Protein AF-A0A959XLC1-F1 (afdb_monomer)

Radius of gyration: 16.41 Å; Cα contacts (8 Å, |Δi|>4): 18; ch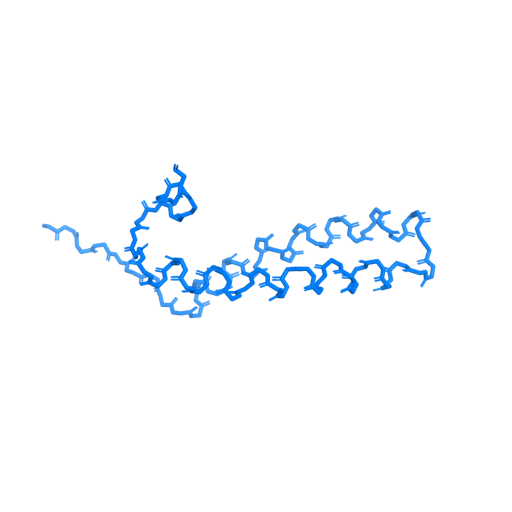ains: 1; bounding box: 34×28×53 Å

Foldseek 3Di:
DDDDDDDDPVVVCVVVVCVVVVVLVVVLVVLCVPVPPCSVVVSVVVVVVVVVCVVVQCVVCVVPVDPPRCNVVD

Structure (mmCIF, N/CA/C/O backbone):
data_AF-A0A959XLC1-F1
#
_entry.id   AF-A0A959XLC1-F1
#
loop_
_atom_site.group_PDB
_atom_site.id
_atom_site.type_symbol
_atom_site.label_atom_id
_atom_site.label_alt_id
_atom_site.label_comp_id
_atom_site.label_asym_id
_atom_site.label_entity_id
_atom_site.label_seq_id
_atom_site.pdbx_PDB_ins_code
_atom_site.Cartn_x
_atom_site.Cartn_y
_atom_site.Cartn_z
_atom_site.occupancy
_atom_site.B_iso_or_equiv
_atom_site.auth_seq_id
_atom_site.auth_comp_id
_atom_site.auth_asym_id
_atom_site.auth_atom_id
_atom_site.pdbx_PDB_model_num
ATOM 1 N N . MET A 1 1 ? -11.513 0.699 36.474 1.00 46.75 1 MET A N 1
ATOM 2 C CA . MET A 1 1 ? -11.752 0.023 35.182 1.00 46.75 1 MET A CA 1
ATOM 3 C C . MET A 1 1 ? -11.353 1.007 34.101 1.00 46.75 1 MET A C 1
ATOM 5 O O . MET A 1 1 ? -12.110 1.933 33.840 1.00 46.75 1 MET A O 1
ATOM 9 N N . ASP A 1 2 ? -10.132 0.890 33.577 1.00 49.94 2 ASP A N 1
ATOM 10 C CA . ASP A 1 2 ? -9.649 1.793 32.529 1.00 49.94 2 ASP A CA 1
ATOM 11 C C . ASP A 1 2 ? -10.496 1.618 31.268 1.00 49.94 2 ASP A C 1
ATOM 13 O O . ASP A 1 2 ? -10.529 0.546 30.660 1.00 49.94 2 ASP A O 1
ATOM 17 N N . SER A 1 3 ? -11.211 2.676 30.883 1.00 65.38 3 SER A N 1
ATOM 18 C CA . SER A 1 3 ? -11.868 2.738 29.581 1.00 65.38 3 SER A CA 1
ATOM 19 C C . SER A 1 3 ? -10.788 2.815 28.511 1.00 65.38 3 SER A C 1
ATOM 21 O O . SER A 1 3 ? -10.127 3.840 28.365 1.00 65.38 3 SER A O 1
ATOM 23 N N . GLN A 1 4 ? -10.606 1.729 27.759 1.00 76.75 4 GLN A N 1
ATOM 24 C CA . GLN A 1 4 ? -9.731 1.713 26.589 1.00 76.75 4 GLN A CA 1
ATOM 25 C C . GLN A 1 4 ? -10.120 2.853 25.640 1.00 76.75 4 GLN A C 1
ATOM 27 O O . GLN A 1 4 ? -11.238 2.902 25.117 1.00 76.75 4 GLN A O 1
ATOM 32 N N . LYS A 1 5 ? -9.195 3.795 25.437 1.00 84.12 5 LYS A N 1
ATOM 33 C CA . LYS A 1 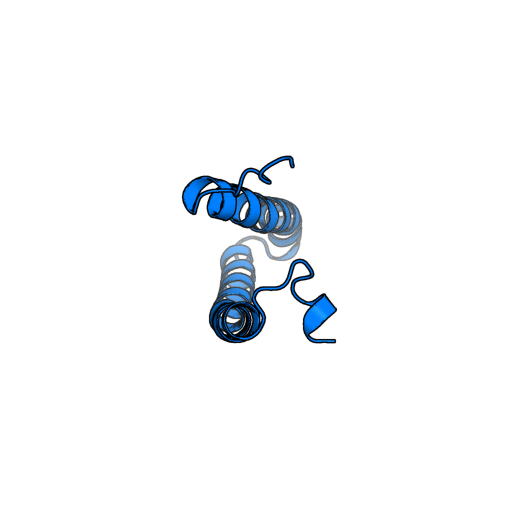5 ? -9.408 4.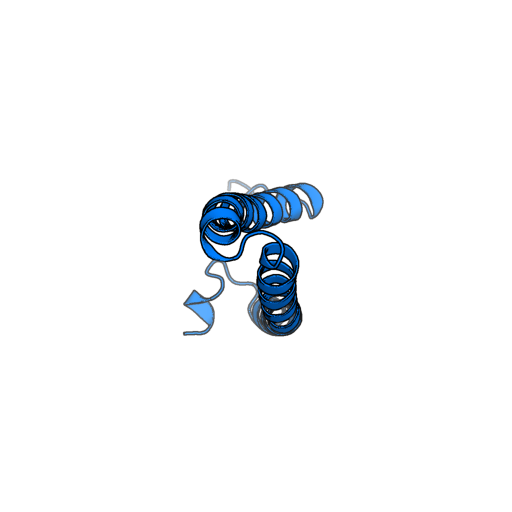953 24.571 1.00 84.12 5 LYS A CA 1
ATOM 34 C C . LYS A 1 5 ? -9.416 4.480 23.118 1.00 84.12 5 LYS A C 1
ATOM 36 O O . LYS A 1 5 ? -8.384 4.092 22.581 1.00 84.12 5 LYS A O 1
ATOM 41 N N . LYS A 1 6 ? -10.589 4.492 22.484 1.00 85.00 6 LYS A N 1
ATOM 42 C CA . LYS A 1 6 ? -10.742 4.082 21.082 1.00 85.00 6 LYS A CA 1
ATOM 43 C C . LYS A 1 6 ? -10.193 5.154 20.141 1.00 85.00 6 LYS A C 1
ATOM 45 O O . LYS A 1 6 ? -10.372 6.349 20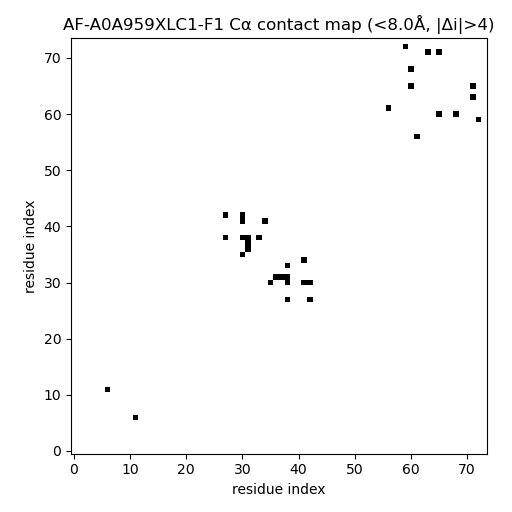.377 1.00 85.00 6 LYS A O 1
ATOM 50 N N . LEU A 1 7 ? -9.556 4.718 19.058 1.00 89.12 7 LEU A N 1
ATOM 51 C CA . LEU A 1 7 ? -9.189 5.599 17.953 1.00 89.12 7 LEU A CA 1
ATOM 52 C C . LEU A 1 7 ? -10.452 6.012 17.188 1.00 89.12 7 LEU A C 1
ATOM 54 O O . LEU A 1 7 ? -11.322 5.187 16.916 1.00 89.12 7 LEU A O 1
ATOM 58 N N . GLY A 1 8 ? -10.542 7.294 16.832 1.00 91.50 8 GLY A N 1
ATOM 59 C CA . GLY A 1 8 ? -11.536 7.771 15.873 1.00 91.50 8 GLY A CA 1
ATOM 60 C C . GLY A 1 8 ? -11.194 7.349 14.440 1.00 91.50 8 GLY A C 1
ATOM 61 O O . GLY A 1 8 ? -10.100 6.863 14.157 1.00 91.50 8 GLY A O 1
ATOM 62 N N . GLN A 1 9 ? -12.108 7.602 13.506 1.00 91.19 9 GLN A N 1
ATOM 63 C CA . GLN A 1 9 ? -11.944 7.214 12.101 1.00 91.19 9 GLN A CA 1
ATOM 64 C C . GLN A 1 9 ? -10.713 7.848 11.432 1.00 91.19 9 GLN A C 1
ATOM 66 O O . GLN A 1 9 ? -9.980 7.159 10.726 1.00 91.19 9 GLN A O 1
ATOM 71 N N . LEU A 1 10 ? -10.461 9.141 11.663 1.00 95.00 10 LEU A N 1
ATOM 72 C CA . LEU A 1 10 ? -9.321 9.857 11.076 1.00 95.00 10 LEU A CA 1
ATOM 73 C C . LEU A 1 10 ? -7.961 9.283 11.507 1.00 95.00 10 LEU A C 1
ATOM 75 O O . LEU A 1 10 ? -7.197 8.902 10.621 1.00 95.00 10 LEU A O 1
ATOM 79 N N . PRO A 1 11 ? -7.640 9.152 12.812 1.00 94.44 11 PRO A N 1
ATOM 80 C CA . PRO A 1 11 ? -6.363 8.571 13.216 1.00 94.44 11 PRO A CA 1
ATOM 81 C C . PRO A 1 11 ? -6.237 7.094 12.816 1.00 94.44 11 PRO A C 1
ATOM 83 O O . PRO A 1 11 ? -5.157 6.681 12.409 1.00 94.44 11 PRO A O 1
ATOM 86 N N . ALA A 1 12 ? -7.325 6.312 12.838 1.00 91.88 12 ALA A N 1
ATOM 87 C CA . ALA A 1 12 ? -7.301 4.930 12.348 1.00 91.88 12 ALA A CA 1
ATOM 88 C C . ALA A 1 12 ? -6.976 4.851 10.841 1.00 91.88 12 ALA A C 1
ATOM 90 O O . ALA A 1 12 ? -6.149 4.042 10.421 1.00 91.88 12 ALA A O 1
ATOM 91 N N . THR A 1 13 ? -7.571 5.738 10.036 1.00 93.38 13 THR A N 1
ATOM 92 C CA . THR A 1 13 ? -7.301 5.836 8.592 1.00 93.38 13 THR A CA 1
ATOM 93 C C . THR A 1 13 ? -5.877 6.313 8.326 1.00 93.38 13 THR A C 1
ATOM 95 O O . THR A 1 13 ? -5.224 5.790 7.432 1.00 93.38 13 THR A O 1
ATOM 98 N N . ALA A 1 14 ? -5.370 7.269 9.108 1.00 95.69 14 ALA A N 1
ATOM 99 C CA . ALA A 1 14 ? -4.010 7.778 8.964 1.00 95.69 14 ALA A CA 1
ATOM 100 C C . ALA A 1 14 ? -2.954 6.703 9.259 1.00 95.69 14 ALA A C 1
ATOM 102 O O . ALA A 1 14 ? -1.993 6.581 8.507 1.00 95.69 14 ALA A O 1
ATOM 103 N N . ILE A 1 15 ? -3.149 5.889 10.303 1.00 94.38 15 ILE A N 1
ATOM 104 C CA . ILE A 1 15 ? -2.237 4.785 10.639 1.00 94.38 15 ILE A CA 1
ATOM 105 C C . ILE A 1 15 ? -2.214 3.747 9.512 1.00 94.38 15 ILE A C 1
ATOM 107 O O . ILE A 1 15 ? -1.146 3.428 8.996 1.00 94.38 15 ILE A O 1
ATOM 111 N N . CYS A 1 16 ? -3.387 3.268 9.086 1.00 91.94 16 CYS A N 1
ATOM 112 C CA . CYS A 1 16 ? -3.492 2.284 8.006 1.00 91.94 16 CYS A CA 1
ATOM 113 C C . CYS A 1 16 ? -2.965 2.834 6.669 1.00 91.94 16 CYS A C 1
ATOM 115 O O . CYS A 1 16 ? -2.223 2.158 5.959 1.00 91.94 16 CYS A O 1
ATOM 117 N N . GLY A 1 17 ? -3.298 4.084 6.341 1.00 92.31 17 GLY A N 1
ATOM 118 C CA . GLY A 1 17 ? -2.829 4.750 5.131 1.00 92.31 17 GLY A CA 1
ATOM 119 C C . GLY A 1 17 ? -1.314 4.928 5.115 1.00 92.31 17 GLY A C 1
ATOM 120 O O . GLY A 1 17 ? -0.693 4.703 4.078 1.00 92.31 17 GLY A O 1
ATOM 121 N N . ASN A 1 18 ? -0.709 5.276 6.252 1.00 95.69 18 ASN A N 1
ATOM 122 C CA . ASN A 1 18 ? 0.741 5.374 6.379 1.00 95.69 18 ASN A CA 1
ATOM 123 C C . ASN A 1 18 ? 1.429 4.014 6.188 1.00 95.69 18 ASN A C 1
ATOM 125 O O . ASN A 1 18 ? 2.437 3.948 5.494 1.00 95.69 18 ASN A O 1
ATOM 129 N N . ASP A 1 19 ? 0.873 2.937 6.743 1.00 93.31 19 ASP A N 1
ATOM 130 C CA . ASP A 1 19 ? 1.428 1.581 6.624 1.00 93.31 19 ASP A CA 1
ATOM 131 C C . ASP A 1 19 ? 1.476 1.093 5.161 1.00 93.31 19 ASP A C 1
ATOM 133 O O . ASP A 1 19 ? 2.524 0.677 4.651 1.00 93.31 19 ASP A O 1
ATOM 137 N N . ILE A 1 20 ? 0.363 1.267 4.438 1.00 91.12 20 ILE A N 1
ATOM 138 C CA . ILE A 1 20 ? 0.265 0.934 3.009 1.00 91.12 20 ILE A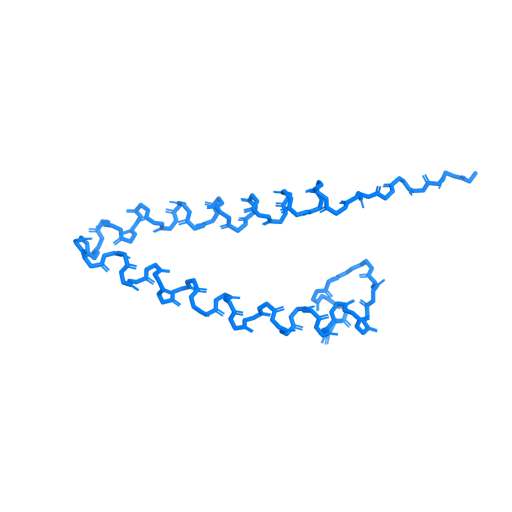 CA 1
ATOM 139 C C . ILE A 1 20 ? 1.178 1.845 2.179 1.00 91.12 20 ILE A C 1
ATOM 141 O O . ILE A 1 20 ? 1.954 1.369 1.351 1.00 91.12 20 ILE A O 1
ATOM 145 N N . THR A 1 21 ? 1.106 3.160 2.401 1.00 91.00 21 THR A N 1
ATOM 146 C CA . THR A 1 21 ? 1.844 4.142 1.591 1.00 91.00 21 THR A CA 1
ATOM 147 C C . THR A 1 21 ? 3.349 4.003 1.781 1.00 91.00 21 THR A C 1
ATOM 149 O O . THR A 1 21 ? 4.083 4.047 0.798 1.00 91.00 21 THR A O 1
ATOM 152 N N . SER A 1 22 ? 3.819 3.782 3.011 1.00 91.44 22 SER A N 1
ATOM 153 C CA . SER A 1 22 ? 5.236 3.551 3.306 1.00 91.44 22 SER A CA 1
ATOM 154 C C . SER A 1 22 ? 5.771 2.337 2.537 1.00 91.44 22 SER A C 1
ATOM 156 O O . SER A 1 22 ? 6.784 2.434 1.840 1.00 91.44 22 SER A O 1
ATOM 158 N N . SER A 1 23 ? 5.027 1.225 2.559 1.00 91.81 23 SER A N 1
ATOM 159 C CA . SER A 1 23 ? 5.375 0.009 1.816 1.00 91.81 23 SER A CA 1
ATOM 160 C C . SER A 1 23 ? 5.398 0.245 0.299 1.00 91.81 23 SER A C 1
ATOM 162 O O . SER A 1 23 ? 6.346 -0.149 -0.383 1.00 91.81 23 SER A O 1
ATOM 164 N N . CYS A 1 24 ? 4.396 0.943 -0.247 1.00 89.00 24 CYS A N 1
ATOM 165 C CA . CYS A 1 24 ? 4.345 1.266 -1.673 1.00 89.00 24 CYS A CA 1
ATOM 166 C C . CYS A 1 24 ? 5.464 2.220 -2.103 1.00 89.00 24 CYS A C 1
ATOM 168 O O . CYS A 1 24 ? 6.053 1.993 -3.156 1.00 89.00 24 CYS A O 1
ATOM 170 N N . LEU A 1 25 ? 5.785 3.260 -1.328 1.00 89.62 25 LEU A N 1
ATOM 171 C CA . LEU A 1 25 ? 6.866 4.202 -1.647 1.00 89.62 25 LEU A CA 1
ATOM 172 C C . LEU A 1 25 ? 8.229 3.504 -1.670 1.00 89.62 25 LEU A C 1
ATOM 174 O O . LEU A 1 25 ? 9.018 3.745 -2.586 1.00 89.62 25 LEU A O 1
ATOM 178 N N . TYR A 1 26 ? 8.474 2.590 -0.726 1.00 89.44 26 TYR A N 1
ATOM 179 C CA . TYR A 1 26 ? 9.679 1.762 -0.718 1.00 89.44 26 TYR A CA 1
ATOM 180 C C . TYR A 1 26 ? 9.792 0.908 -1.991 1.00 89.44 26 TYR A C 1
ATOM 182 O O . TYR A 1 26 ? 10.804 0.944 -2.692 1.00 89.44 26 TYR A O 1
ATOM 190 N N . VAL A 1 27 ? 8.720 0.195 -2.350 1.00 91.94 27 VAL A N 1
ATOM 191 C CA . VAL A 1 27 ? 8.683 -0.654 -3.553 1.00 91.94 27 VAL A CA 1
ATOM 192 C C . VAL A 1 27 ? 8.712 0.171 -4.845 1.00 91.94 27 VAL A C 1
ATOM 194 O O . VAL A 1 27 ? 9.266 -0.274 -5.850 1.00 91.94 27 VAL A O 1
ATOM 197 N N . SER A 1 28 ? 8.171 1.389 -4.839 1.00 90.69 28 SER A N 1
ATOM 198 C CA . SER A 1 28 ? 8.134 2.272 -6.012 1.00 90.69 28 SER A CA 1
ATOM 199 C C . SER A 1 28 ? 9.534 2.632 -6.498 1.00 90.69 28 SER A C 1
ATOM 201 O O . SER A 1 28 ? 9.774 2.595 -7.702 1.00 90.69 28 SER A O 1
ATOM 203 N N . ALA A 1 29 ? 10.478 2.899 -5.590 1.00 91.12 29 ALA A N 1
ATOM 204 C CA . ALA A 1 29 ? 11.868 3.178 -5.955 1.00 91.12 29 ALA A CA 1
ATOM 205 C C . ALA A 1 29 ? 12.519 1.990 -6.687 1.00 91.12 29 ALA A C 1
ATOM 207 O O . ALA A 1 29 ? 13.127 2.165 -7.743 1.00 91.12 29 ALA A O 1
ATOM 208 N N . LEU A 1 30 ? 12.321 0.770 -6.174 1.00 92.88 30 LEU A N 1
ATOM 209 C CA . LEU A 1 30 ? 12.793 -0.459 -6.821 1.00 92.88 30 LEU A CA 1
ATOM 210 C C . LEU A 1 30 ? 12.108 -0.680 -8.178 1.00 92.88 30 LEU A C 1
ATOM 212 O O . LEU A 1 30 ? 12.760 -1.026 -9.161 1.00 92.88 30 LEU A O 1
ATOM 216 N N . THR A 1 31 ? 10.800 -0.433 -8.250 1.00 94.00 31 THR A N 1
ATOM 217 C CA . THR A 1 31 ? 9.998 -0.605 -9.470 1.00 94.00 31 THR A CA 1
ATOM 218 C C . THR A 1 31 ? 10.446 0.351 -10.573 1.00 94.00 31 THR A C 1
ATOM 220 O O . THR A 1 31 ? 10.571 -0.065 -11.720 1.00 94.00 31 THR A O 1
ATOM 223 N N . ILE A 1 32 ? 10.753 1.608 -10.237 1.00 93.88 32 ILE A N 1
ATOM 224 C CA . ILE A 1 32 ? 11.322 2.584 -11.178 1.00 93.88 32 ILE A CA 1
ATOM 225 C C . ILE A 1 32 ? 12.685 2.110 -11.691 1.00 93.88 32 ILE A C 1
ATOM 227 O O . ILE A 1 32 ? 12.942 2.215 -12.889 1.00 93.88 32 ILE A O 1
ATOM 231 N N . GLY A 1 33 ? 13.522 1.537 -10.819 1.00 93.25 33 GLY A N 1
ATOM 232 C CA . GLY A 1 33 ? 14.829 0.997 -11.199 1.00 93.25 33 GLY A CA 1
ATOM 233 C C . GLY A 1 33 ? 14.761 -0.092 -12.276 1.00 93.25 33 GLY A C 1
ATOM 234 O O . GLY A 1 33 ? 15.594 -0.101 -13.177 1.00 93.25 33 GLY A O 1
ATOM 235 N N . TYR A 1 34 ? 13.758 -0.976 -12.223 1.00 92.69 34 TYR A N 1
ATOM 236 C CA . TYR A 1 34 ? 13.608 -2.073 -13.190 1.00 92.69 34 TYR A CA 1
ATOM 237 C C . TYR A 1 34 ? 12.709 -1.742 -14.390 1.00 92.69 34 TYR A C 1
ATOM 239 O O . TYR A 1 34 ? 13.019 -2.128 -15.513 1.00 92.69 34 TYR A O 1
ATOM 247 N N . ALA A 1 35 ? 11.582 -1.061 -14.171 1.00 91.12 35 ALA A N 1
ATOM 248 C CA . ALA A 1 35 ? 10.559 -0.828 -15.195 1.00 91.12 35 ALA A CA 1
ATOM 249 C C . ALA A 1 35 ? 10.697 0.530 -15.908 1.00 91.12 35 ALA A C 1
ATOM 251 O O . ALA A 1 35 ? 10.028 0.765 -16.920 1.00 91.12 35 ALA A O 1
ATOM 252 N N . GLY A 1 36 ? 11.538 1.436 -15.396 1.00 91.62 36 GLY A N 1
ATOM 253 C CA . GLY A 1 36 ? 11.757 2.763 -15.967 1.00 91.62 36 GLY A CA 1
ATOM 254 C C . GLY A 1 36 ? 10.446 3.526 -16.172 1.00 91.62 36 GLY A C 1
ATOM 255 O O . GLY A 1 36 ? 9.627 3.645 -15.260 1.00 91.62 36 GLY A O 1
ATOM 256 N N . ALA A 1 37 ? 10.215 4.006 -17.396 1.00 91.62 37 ALA A N 1
ATOM 257 C CA . ALA A 1 37 ? 9.011 4.758 -17.756 1.00 91.62 37 ALA A CA 1
ATOM 258 C C . ALA A 1 37 ? 7.699 3.974 -17.564 1.00 91.62 37 ALA A C 1
ATOM 260 O O . ALA A 1 37 ? 6.647 4.589 -17.424 1.00 91.62 37 ALA A O 1
ATOM 261 N N . TRP A 1 38 ? 7.739 2.639 -17.519 1.00 93.00 38 TRP A N 1
ATOM 262 C CA . TRP A 1 38 ? 6.555 1.793 -17.331 1.00 93.00 38 TRP A CA 1
ATOM 263 C C . TRP A 1 38 ? 6.213 1.528 -15.859 1.00 93.00 38 TRP A C 1
ATOM 265 O O . TRP A 1 38 ? 5.215 0.867 -15.570 1.00 93.00 38 TRP A O 1
ATOM 275 N N . ALA A 1 39 ? 6.990 2.064 -14.912 1.00 93.44 39 ALA A N 1
ATOM 276 C CA . ALA A 1 39 ? 6.771 1.851 -13.483 1.00 93.44 39 ALA A CA 1
ATOM 277 C C . ALA A 1 39 ? 5.371 2.275 -13.013 1.00 93.44 39 ALA A C 1
ATOM 279 O O . ALA A 1 39 ? 4.776 1.594 -12.183 1.00 93.44 39 ALA A O 1
ATOM 280 N N . PHE A 1 40 ? 4.800 3.345 -13.578 1.00 91.00 40 PHE A N 1
ATOM 281 C CA . PHE A 1 40 ? 3.446 3.780 -13.219 1.00 91.00 40 PHE A CA 1
ATOM 282 C C . PHE A 1 40 ? 2.380 2.732 -13.571 1.00 91.00 40 PHE A C 1
ATOM 284 O O . PHE A 1 40 ? 1.411 2.594 -12.833 1.00 91.00 40 PHE A O 1
ATOM 291 N N . VAL A 1 41 ? 2.563 1.962 -14.652 1.00 94.19 41 VAL A N 1
ATOM 292 C CA . VAL A 1 41 ? 1.639 0.882 -15.034 1.00 94.19 41 VAL A CA 1
ATOM 293 C C . VAL A 1 41 ? 1.724 -0.262 -14.031 1.00 94.19 41 VAL A C 1
ATOM 295 O O . VAL A 1 41 ? 0.695 -0.753 -13.572 1.00 94.19 41 VAL A O 1
ATOM 298 N N . ALA A 1 42 ? 2.940 -0.648 -13.636 1.00 92.12 42 ALA A N 1
ATOM 299 C CA . ALA A 1 42 ? 3.148 -1.670 -12.614 1.00 92.12 42 ALA A CA 1
ATOM 300 C C . ALA A 1 42 ? 2.531 -1.256 -11.264 1.00 92.12 42 ALA A C 1
ATOM 302 O O . ALA A 1 42 ? 1.803 -2.034 -10.647 1.00 92.12 42 ALA A O 1
ATOM 303 N N . LEU A 1 43 ? 2.747 -0.007 -10.838 1.00 91.94 43 LEU A N 1
ATOM 304 C CA . LEU A 1 43 ? 2.171 0.535 -9.605 1.00 91.9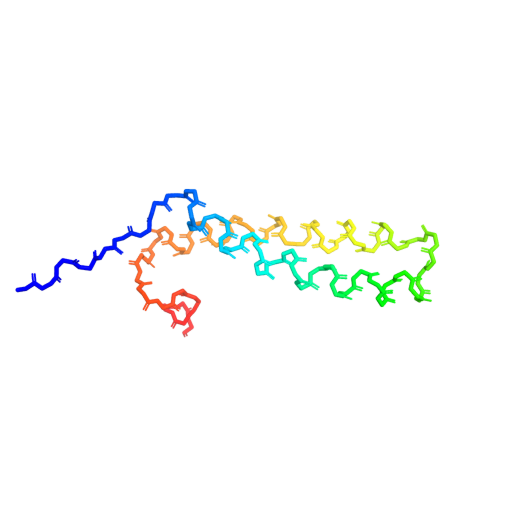4 43 LEU A CA 1
ATOM 305 C C . LEU A 1 43 ? 0.643 0.666 -9.682 1.00 91.94 43 LEU A C 1
ATOM 307 O O . LEU A 1 43 ? -0.041 0.368 -8.703 1.00 91.94 43 LEU A O 1
ATOM 311 N N . ALA A 1 44 ? 0.091 1.045 -10.838 1.00 93.19 44 ALA A N 1
ATOM 312 C CA . ALA A 1 44 ? -1.354 1.091 -11.057 1.00 93.19 44 ALA A CA 1
ATOM 313 C C . ALA A 1 44 ? -1.995 -0.302 -10.958 1.00 93.19 44 ALA A C 1
ATOM 315 O O . ALA A 1 44 ? -3.078 -0.436 -10.389 1.00 93.19 44 ALA A O 1
ATOM 316 N N . LEU A 1 45 ? -1.318 -1.345 -11.447 1.00 93.69 45 LEU A N 1
ATOM 317 C CA . LEU A 1 45 ? -1.780 -2.729 -11.326 1.00 93.69 45 LEU A CA 1
ATOM 318 C C . LEU A 1 45 ? -1.823 -3.161 -9.853 1.00 93.69 45 LEU A C 1
ATOM 320 O O . LEU A 1 45 ? -2.852 -3.651 -9.390 1.00 93.69 45 LEU A O 1
ATOM 324 N N . VAL A 1 46 ? -0.757 -2.900 -9.087 1.00 92.06 46 VAL A N 1
ATOM 325 C CA . VAL A 1 46 ? -0.723 -3.167 -7.636 1.00 92.06 46 VAL A CA 1
ATOM 326 C C . VAL A 1 46 ? -1.846 -2.422 -6.911 1.00 92.06 46 VAL A C 1
ATOM 328 O O . VAL A 1 46 ? -2.581 -3.030 -6.134 1.00 92.06 46 VAL A O 1
ATOM 331 N N . ALA A 1 47 ? -2.037 -1.131 -7.202 1.00 91.38 47 ALA A N 1
ATOM 332 C CA . ALA A 1 47 ? -3.128 -0.344 -6.630 1.00 91.38 47 ALA A CA 1
ATOM 333 C C . ALA A 1 47 ? -4.508 -0.934 -6.972 1.00 91.38 47 ALA A C 1
ATOM 335 O O . ALA A 1 47 ? -5.379 -1.002 -6.105 1.00 91.38 47 ALA A O 1
ATOM 336 N N . GLY A 1 48 ? -4.695 -1.418 -8.204 1.00 93.06 48 GLY A N 1
ATOM 337 C CA . GLY A 1 48 ? -5.906 -2.118 -8.630 1.00 93.06 48 GLY A CA 1
ATOM 338 C C . GLY A 1 48 ? -6.168 -3.391 -7.823 1.00 93.06 48 GLY A C 1
ATOM 339 O O . GLY A 1 48 ? -7.286 -3.605 -7.361 1.00 93.06 48 GLY A O 1
ATOM 340 N N . VAL A 1 49 ? -5.138 -4.202 -7.574 1.00 92.06 49 VAL A N 1
ATOM 341 C CA . VAL A 1 49 ? -5.252 -5.408 -6.737 1.00 92.06 49 VAL A CA 1
ATOM 342 C C . VAL A 1 49 ? -5.639 -5.042 -5.302 1.00 92.06 49 VAL A C 1
ATOM 344 O O . VAL A 1 49 ? -6.609 -5.589 -4.777 1.00 92.06 49 VAL A O 1
ATOM 347 N N . LEU A 1 50 ? -4.957 -4.073 -4.682 1.00 90.00 50 LEU A N 1
ATOM 348 C CA . LEU A 1 50 ? -5.291 -3.602 -3.329 1.00 90.00 50 LEU A CA 1
ATOM 349 C C . LEU A 1 50 ? -6.726 -3.055 -3.247 1.00 90.00 50 LEU A C 1
ATOM 351 O O . LEU A 1 50 ? -7.425 -3.271 -2.254 1.00 90.00 50 LEU A O 1
ATOM 355 N N . PHE A 1 51 ? -7.196 -2.389 -4.303 1.00 90.44 51 PHE A N 1
ATOM 356 C CA . PHE A 1 51 ? -8.567 -1.895 -4.386 1.00 90.44 51 PHE A CA 1
ATOM 357 C C . PHE A 1 51 ? -9.604 -3.028 -4.390 1.00 90.44 51 PHE A C 1
ATOM 359 O O . PHE A 1 51 ? -10.641 -2.895 -3.741 1.00 90.44 51 PHE A O 1
ATOM 366 N N . LEU A 1 52 ? -9.332 -4.157 -5.051 1.00 90.69 52 LEU A N 1
ATOM 367 C CA . LEU A 1 52 ? -10.219 -5.326 -5.003 1.00 90.69 52 LEU A CA 1
ATOM 368 C C . LEU A 1 52 ? -10.302 -5.907 -3.582 1.00 90.69 52 LEU A C 1
ATOM 370 O O . LEU A 1 52 ? -11.394 -6.221 -3.102 1.00 90.69 52 LEU A O 1
ATOM 374 N N . PHE A 1 53 ? -9.175 -5.959 -2.864 1.00 87.56 53 PHE A N 1
ATOM 375 C CA . PHE A 1 53 ? -9.130 -6.439 -1.479 1.00 87.56 53 PHE A CA 1
ATOM 376 C C . PHE A 1 53 ? -9.909 -5.562 -0.492 1.00 87.56 53 PHE A C 1
ATOM 378 O O . PHE A 1 53 ? -10.434 -6.080 0.494 1.00 87.56 53 PHE A O 1
ATOM 385 N N . ARG A 1 54 ? -10.059 -4.256 -0.752 1.00 87.50 54 ARG A N 1
ATOM 386 C CA . ARG A 1 54 ? -10.818 -3.328 0.111 1.00 87.50 54 ARG A CA 1
ATOM 387 C C . ARG A 1 54 ? -12.216 -3.846 0.457 1.00 87.50 54 ARG A C 1
ATOM 389 O O . ARG A 1 54 ? -12.655 -3.696 1.594 1.00 87.50 54 ARG A O 1
ATOM 396 N N . ARG A 1 55 ? -12.928 -4.424 -0.518 1.00 83.00 55 ARG A N 1
ATOM 397 C CA . ARG A 1 55 ? -14.278 -4.969 -0.299 1.00 83.00 55 ARG A CA 1
ATOM 398 C C . ARG A 1 55 ? -14.247 -6.156 0.655 1.00 83.00 55 ARG A C 1
ATOM 400 O O . ARG A 1 55 ? -15.038 -6.189 1.586 1.00 83.00 55 ARG A O 1
ATOM 407 N N . ILE A 1 56 ? -13.294 -7.060 0.463 1.00 86.19 56 ILE A N 1
ATOM 408 C CA . ILE A 1 56 ? -13.128 -8.257 1.289 1.00 86.19 56 ILE A CA 1
ATOM 409 C C . ILE A 1 56 ? -12.847 -7.862 2.744 1.00 86.19 56 ILE A C 1
ATOM 411 O O . ILE A 1 56 ? -13.536 -8.334 3.642 1.00 86.19 56 ILE A O 1
ATOM 415 N N . TYR A 1 57 ? -11.914 -6.933 2.988 1.00 83.88 57 TYR A N 1
ATOM 416 C CA . TYR A 1 57 ? -11.648 -6.433 4.343 1.00 83.88 57 TYR A CA 1
ATOM 417 C C . TYR A 1 57 ? -12.875 -5.774 4.983 1.00 83.88 57 TYR A C 1
ATOM 419 O O . TYR A 1 57 ? -13.099 -5.952 6.176 1.00 83.88 57 TYR A O 1
ATOM 427 N N . GLY A 1 58 ? -13.680 -5.040 4.208 1.00 83.38 58 GLY A N 1
ATOM 428 C CA . GLY A 1 58 ? -14.911 -4.422 4.704 1.00 83.38 58 GLY A CA 1
ATOM 429 C C . GLY A 1 58 ? -15.946 -5.442 5.185 1.00 83.38 58 GLY A C 1
ATOM 430 O O . GLY A 1 58 ? -16.467 -5.299 6.288 1.00 83.38 58 GLY A O 1
ATOM 431 N N . 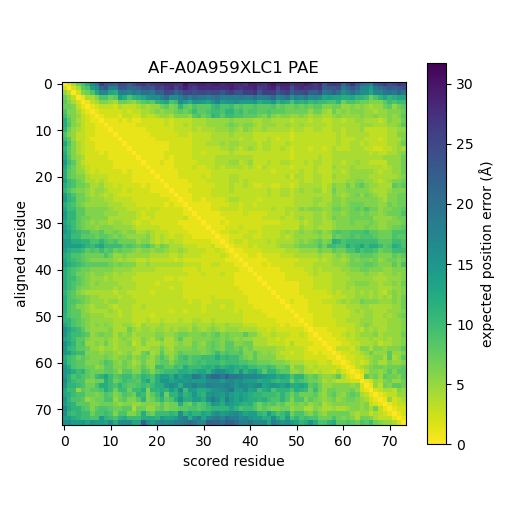GLU A 1 59 ? -16.201 -6.483 4.392 1.00 84.81 59 GLU A N 1
ATOM 432 C CA . GLU A 1 59 ? -17.152 -7.549 4.746 1.00 84.81 59 GLU A CA 1
ATOM 433 C C . GLU A 1 59 ? -16.658 -8.361 5.953 1.00 84.81 59 GLU A C 1
ATOM 435 O O . GLU A 1 59 ? -17.393 -8.597 6.909 1.00 84.81 59 GLU A O 1
ATOM 440 N N . VAL A 1 60 ? -15.379 -8.738 5.944 1.00 82.62 60 VAL A N 1
ATOM 441 C CA . VAL A 1 60 ? -14.780 -9.607 6.962 1.00 82.62 60 VAL A CA 1
ATOM 442 C C . VAL A 1 60 ? -14.638 -8.898 8.314 1.00 82.62 60 VAL A C 1
ATOM 444 O O . VAL A 1 60 ? -15.039 -9.441 9.342 1.00 82.62 60 VAL A O 1
ATOM 447 N N . VAL A 1 61 ? -14.109 -7.669 8.332 1.00 79.06 61 VAL A N 1
ATOM 448 C CA . VAL A 1 61 ? -13.951 -6.884 9.572 1.00 79.06 61 VAL A CA 1
ATOM 449 C C . VAL A 1 61 ? -15.306 -6.391 10.090 1.00 79.06 61 VAL A C 1
ATOM 451 O O . VAL A 1 61 ? -15.484 -6.244 11.298 1.00 79.06 61 VAL A O 1
ATOM 454 N N . GLY A 1 62 ? -16.276 -6.172 9.195 1.00 77.56 62 GLY A N 1
ATOM 455 C CA . GLY A 1 62 ? -17.656 -5.863 9.566 1.00 77.56 62 GLY A CA 1
ATOM 456 C C . GLY A 1 62 ? -18.369 -7.038 10.240 1.00 77.56 62 GLY A C 1
ATOM 457 O O . GLY A 1 62 ? -19.082 -6.832 11.221 1.00 77.56 62 GLY A O 1
ATOM 458 N N . ALA A 1 63 ? -18.150 -8.264 9.757 1.00 79.19 63 ALA A N 1
ATOM 459 C CA . ALA A 1 63 ? -18.748 -9.473 10.322 1.00 79.19 63 ALA A CA 1
ATOM 460 C C . ALA A 1 63 ? -18.109 -9.901 11.657 1.00 79.19 63 ALA A C 1
ATOM 462 O O . ALA A 1 63 ? -18.807 -10.412 12.534 1.00 79.19 63 ALA A O 1
ATOM 463 N N . LEU A 1 64 ? -16.800 -9.681 11.833 1.00 78.25 64 LEU A N 1
ATOM 464 C CA . LEU A 1 64 ? -16.044 -10.060 13.033 1.00 78.25 64 LEU A CA 1
ATOM 465 C C . LEU A 1 64 ? -15.233 -8.869 13.583 1.00 78.25 64 LEU A C 1
ATOM 467 O O . LEU A 1 64 ? -14.016 -8.806 13.385 1.00 78.25 64 LEU A O 1
ATOM 471 N N . PRO A 1 65 ? -15.867 -7.933 14.322 1.00 74.00 65 PRO A N 1
ATOM 472 C CA . PRO A 1 65 ? -15.216 -6.745 14.881 1.00 74.00 65 PRO A CA 1
ATOM 473 C C . PRO A 1 65 ? -14.409 -7.083 16.149 1.00 74.00 65 PRO A C 1
ATOM 475 O O . PRO A 1 65 ? -14.634 -6.543 17.234 1.00 74.00 65 PRO A O 1
ATOM 478 N N . LEU A 1 66 ? -13.478 -8.024 16.018 1.00 79.44 66 LEU A N 1
ATOM 479 C CA . LEU A 1 66 ? -12.609 -8.527 17.074 1.00 79.44 66 LEU A CA 1
ATOM 480 C C . LEU A 1 66 ? -11.193 -7.957 16.912 1.00 79.44 66 LEU A C 1
ATOM 482 O O . LEU A 1 66 ? -10.689 -7.773 15.800 1.00 79.44 66 LEU A O 1
ATOM 486 N N . ASN A 1 67 ? -10.519 -7.722 18.040 1.00 76.44 67 ASN A N 1
ATOM 487 C CA . ASN A 1 67 ? -9.117 -7.303 18.067 1.00 76.44 67 ASN A CA 1
ATOM 488 C C . ASN A 1 67 ? -8.228 -8.485 17.647 1.00 76.44 67 ASN A C 1
ATOM 490 O O . ASN A 1 67 ? -7.847 -9.304 18.474 1.00 76.44 67 ASN A O 1
ATOM 494 N N . GLY A 1 68 ? -7.961 -8.601 16.349 1.00 78.94 68 GLY A N 1
ATOM 495 C CA . GLY A 1 68 ? -7.165 -9.684 15.755 1.00 78.94 68 GLY A CA 1
ATOM 496 C C . GLY A 1 68 ? -7.109 -9.628 14.226 1.00 78.94 68 GLY A C 1
ATOM 497 O O . GLY A 1 68 ? -6.237 -10.242 13.620 1.00 78.94 68 GLY A O 1
ATOM 498 N N . GLY A 1 69 ? -7.976 -8.831 13.586 1.00 80.81 69 GLY A N 1
ATOM 499 C CA . GLY A 1 69 ? -7.933 -8.622 12.137 1.00 80.81 69 GLY A CA 1
ATOM 500 C C . GLY A 1 69 ? -8.024 -9.948 11.381 1.00 80.81 69 GLY A C 1
ATOM 501 O O . GLY A 1 69 ? -8.890 -10.766 11.678 1.00 80.81 69 GLY A O 1
ATOM 502 N N . ALA A 1 70 ? -7.105 -10.179 10.443 1.00 77.50 70 ALA A N 1
ATOM 503 C CA . ALA A 1 70 ? -7.061 -11.415 9.660 1.00 77.50 70 ALA A CA 1
ATOM 504 C C . ALA A 1 70 ? -6.859 -12.690 10.506 1.00 77.50 70 ALA A C 1
ATOM 506 O O . ALA A 1 70 ? -7.313 -13.750 10.092 1.00 77.50 70 ALA A O 1
ATOM 507 N N . TYR A 1 71 ? -6.258 -12.605 11.702 1.00 80.19 71 TYR A N 1
ATOM 508 C CA . TYR A 1 71 ? -6.082 -13.768 12.585 1.00 80.19 71 TYR A CA 1
ATOM 509 C C . TYR A 1 71 ? -7.401 -14.314 13.145 1.00 80.19 71 TYR A C 1
ATOM 511 O O . TYR A 1 71 ? -7.439 -15.453 13.583 1.00 80.19 71 TYR A O 1
ATOM 519 N N . ASN A 1 72 ? -8.484 -13.529 13.121 1.00 76.56 72 ASN A N 1
ATOM 520 C CA .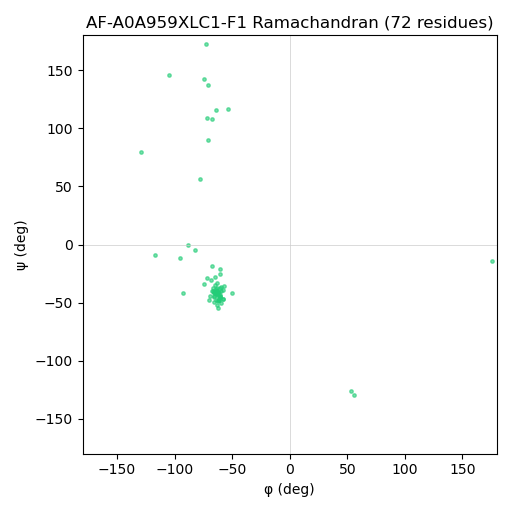 ASN A 1 72 ? -9.814 -14.008 13.520 1.00 76.56 72 ASN A CA 1
ATOM 521 C C . ASN A 1 72 ? -10.545 -14.759 12.395 1.00 76.56 72 ASN A C 1
ATOM 523 O O . ASN A 1 72 ? -11.668 -15.212 12.594 1.00 76.56 72 ASN A O 1
ATOM 527 N N . VAL A 1 73 ? -9.950 -14.801 11.203 1.00 67.75 73 VAL A N 1
ATOM 528 C CA . VAL A 1 73 ? -10.558 -15.290 9.957 1.00 67.75 73 VAL A CA 1
ATOM 529 C C . VAL A 1 73 ? -9.798 -16.514 9.427 1.00 67.75 73 VAL A C 1
ATOM 531 O O . VAL A 1 73 ? -10.252 -17.151 8.478 1.00 67.75 73 VAL A O 1
ATOM 534 N N . LEU A 1 74 ? -8.648 -16.826 10.035 1.00 60.44 74 LEU A N 1
ATOM 535 C CA . LEU A 1 74 ? -7.817 -18.002 9.785 1.00 60.44 74 LEU A CA 1
ATOM 536 C C . LEU A 1 74 ? -8.164 -19.107 10.786 1.00 60.44 74 LEU A C 1
ATOM 538 O O . LEU A 1 74 ? -8.290 -20.266 10.338 1.00 60.44 74 LEU A O 1
#

Solvent-accessible surface area (backbone atoms only — not comparable to full-atom values): 4461 Å² total; per-residue (Å²): 132,86,76,81,83,75,78,53,73,65,63,50,48,50,53,55,49,48,56,54,48,52,54,48,56,59,50,45,58,57,39,36,73,75,46,47,93,51,24,65,59,56,50,49,49,53,51,51,54,54,56,60,46,50,55,55,53,49,56,51,47,66,74,51,85,54,101,53,63,72,70,76,75,110

pLDDT: mean 86.4, std 9.74, range [46.75, 95.69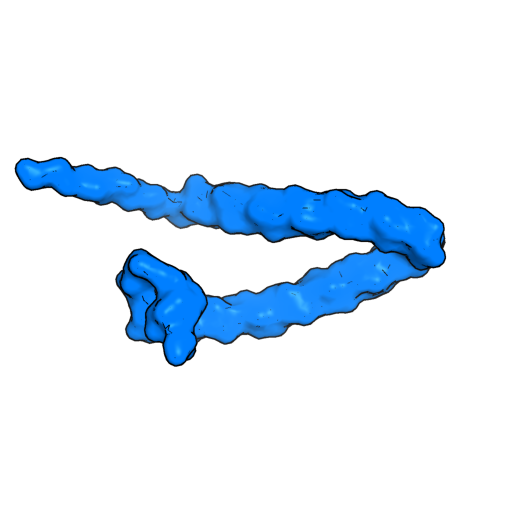]

Mean predicted aligned error: 6.07 Å

Secondary structure (DSSP, 8-state):
-----PPPHHHHHHHHHHHHHHHHHHHHHHHHHHHGGGHHHHHHHHHHHHHHHHHHHHHHHHH---TTGGGGT-

Sequence (74 aa):
MDSQKKLGQLPATAICGNDITSSCLYVSALTIGYAGAWAFVALALVAGVLFLFRRIYGEVVGALPLNGGAYNVL